Protein AF-A0A960JE66-F1 (afdb_monomer_lite)

Structure (mmCIF, N/CA/C/O backbone):
data_AF-A0A960JE66-F1
#
_entry.id   AF-A0A960JE66-F1
#
loop_
_atom_site.group_PDB
_atom_site.id
_atom_site.type_symbol
_atom_site.label_atom_id
_atom_site.label_alt_id
_atom_site.label_comp_id
_atom_site.label_asym_id
_atom_site.label_entity_id
_atom_site.label_seq_id
_atom_site.pdbx_PDB_ins_code
_atom_site.Cartn_x
_atom_site.Cartn_y
_atom_site.Cartn_z
_atom_site.occupancy
_atom_site.B_iso_or_equiv
_atom_site.auth_seq_id
_atom_site.auth_comp_id
_atom_site.auth_asym_id
_atom_site.auth_atom_id
_atom_site.pdbx_PDB_model_num
ATOM 1 N N . MET A 1 1 ? -16.164 -3.203 8.127 1.00 55.34 1 MET A N 1
ATOM 2 C CA . MET A 1 1 ? -16.364 -4.508 7.451 1.00 55.34 1 MET A CA 1
ATOM 3 C C . MET A 1 1 ? -15.155 -5.395 7.710 1.00 55.34 1 MET A C 1
ATOM 5 O O . MET A 1 1 ? -14.050 -4.872 7.776 1.00 55.34 1 MET A O 1
ATOM 9 N N . ALA A 1 2 ? -15.342 -6.704 7.894 1.00 68.06 2 ALA A N 1
ATOM 10 C CA . ALA A 1 2 ? -14.222 -7.636 8.041 1.00 68.06 2 ALA A CA 1
ATOM 11 C C . ALA A 1 2 ? -13.553 -7.910 6.682 1.00 68.06 2 ALA A C 1
ATOM 13 O O . ALA A 1 2 ? -14.221 -7.925 5.649 1.00 68.06 2 ALA A O 1
ATOM 14 N N . LEU A 1 3 ? -12.238 -8.148 6.681 1.00 77.25 3 LEU A N 1
ATOM 15 C CA . LEU A 1 3 ? -11.495 -8.524 5.477 1.00 77.25 3 LEU A CA 1
ATOM 16 C C . LEU A 1 3 ? -11.947 -9.907 4.984 1.00 77.25 3 LEU A C 1
ATOM 18 O O . LEU A 1 3 ? -11.602 -10.922 5.583 1.00 77.25 3 LEU A O 1
ATOM 22 N N . GLN A 1 4 ? -12.692 -9.942 3.878 1.00 81.12 4 GLN A N 1
ATOM 23 C CA . GLN A 1 4 ? -13.188 -11.183 3.260 1.00 81.12 4 GLN A CA 1
ATOM 24 C C . GLN A 1 4 ? -12.099 -11.916 2.465 1.00 81.12 4 GLN A C 1
ATOM 26 O O . GLN A 1 4 ? -12.097 -13.142 2.358 1.00 81.12 4 GLN A O 1
ATOM 31 N N . SER A 1 5 ? -11.135 -11.171 1.916 1.00 82.12 5 SER A N 1
ATOM 32 C CA . SER A 1 5 ? -10.114 -11.747 1.045 1.00 82.12 5 SER A CA 1
ATOM 33 C C . SER A 1 5 ? -9.184 -12.703 1.816 1.00 82.12 5 SER A C 1
ATOM 35 O O . SER A 1 5 ? -8.568 -12.281 2.807 1.00 82.12 5 SER A O 1
ATOM 37 N N . PRO A 1 6 ? -8.991 -13.961 1.360 1.00 86.00 6 PRO A N 1
ATOM 38 C CA . PRO A 1 6 ? -8.126 -14.933 2.032 1.00 86.00 6 PRO A CA 1
ATOM 39 C C . PRO A 1 6 ? -6.687 -14.449 2.238 1.00 86.00 6 PRO A C 1
ATOM 41 O O . PRO A 1 6 ? -6.065 -14.785 3.248 1.00 86.00 6 PRO A O 1
ATOM 44 N N . ARG A 1 7 ? -6.187 -13.623 1.310 1.00 84.31 7 ARG A N 1
ATOM 45 C CA . ARG A 1 7 ? -4.861 -12.996 1.375 1.00 84.31 7 ARG A CA 1
ATOM 46 C C . ARG A 1 7 ? -4.730 -11.950 2.485 1.00 84.31 7 ARG A C 1
ATOM 48 O O . ARG A 1 7 ? -3.639 -11.780 3.016 1.00 84.31 7 ARG A O 1
ATOM 55 N N . PHE A 1 8 ? -5.820 -11.292 2.881 1.00 88.56 8 PHE A N 1
ATOM 56 C CA . PHE A 1 8 ? -5.793 -10.202 3.861 1.00 88.56 8 PHE A CA 1
ATOM 57 C C . PHE A 1 8 ? -6.199 -10.639 5.268 1.00 88.56 8 PHE A C 1
ATOM 59 O O . PHE A 1 8 ? -5.616 -10.174 6.245 1.00 88.56 8 PHE A O 1
ATOM 66 N N . ARG A 1 9 ? -7.137 -11.588 5.388 1.00 87.00 9 ARG A N 1
ATOM 67 C CA . ARG A 1 9 ? -7.677 -12.044 6.682 1.00 87.00 9 ARG A CA 1
ATOM 68 C C . ARG A 1 9 ? -6.657 -12.705 7.616 1.00 87.00 9 ARG A C 1
ATOM 70 O O . ARG A 1 9 ? -6.921 -12.834 8.802 1.00 87.00 9 ARG A O 1
ATOM 77 N N . LYS A 1 10 ? -5.513 -13.161 7.094 1.00 85.56 10 LYS A N 1
ATOM 78 C CA . LYS A 1 10 ? -4.435 -13.781 7.888 1.00 85.56 10 LYS A CA 1
ATOM 79 C C . LYS A 1 10 ? -3.376 -12.777 8.361 1.00 85.56 10 LYS A C 1
ATOM 81 O O . LYS A 1 10 ? -2.436 -13.168 9.044 1.00 85.56 10 LYS A O 1
ATOM 86 N N . ASN A 1 11 ? -3.488 -11.501 7.987 1.00 87.62 11 ASN A N 1
ATOM 87 C CA . ASN A 1 11 ? -2.493 -10.487 8.312 1.00 87.62 11 ASN A CA 1
ATOM 88 C C . ASN A 1 11 ? -3.021 -9.525 9.385 1.00 87.62 11 ASN A C 1
ATOM 90 O O . ASN A 1 11 ? -3.919 -8.725 9.124 1.00 87.62 11 ASN A O 1
ATOM 94 N N . SER A 1 12 ? -2.427 -9.568 10.579 1.00 87.31 12 SER A N 1
ATOM 95 C CA . SER A 1 12 ? -2.833 -8.738 11.720 1.00 87.31 12 SER A CA 1
ATOM 96 C C . SER A 1 12 ? -2.800 -7.239 11.415 1.00 87.31 12 SER A C 1
ATOM 98 O O . SER A 1 12 ? -3.743 -6.535 11.760 1.00 87.31 12 SER A O 1
ATOM 100 N N . ARG A 1 13 ? -1.783 -6.747 10.694 1.00 88.00 13 ARG A N 1
ATOM 101 C CA . ARG A 1 13 ? -1.668 -5.325 10.322 1.00 88.00 13 ARG A CA 1
ATOM 102 C C . ARG A 1 13 ? -2.784 -4.876 9.383 1.00 88.00 13 ARG A C 1
ATOM 104 O O . ARG A 1 13 ? -3.275 -3.764 9.528 1.00 88.00 13 ARG A O 1
ATOM 111 N N . LEU A 1 14 ? -3.211 -5.733 8.455 1.00 87.00 14 LEU A N 1
ATOM 112 C CA . LEU A 1 14 ? -4.340 -5.426 7.569 1.00 87.00 14 LEU A CA 1
ATOM 113 C C . LEU A 1 14 ? -5.670 -5.450 8.329 1.00 87.00 14 LEU A C 1
ATOM 115 O O . LEU A 1 14 ? -6.515 -4.589 8.100 1.00 87.00 14 LEU A O 1
ATOM 119 N N . ILE A 1 15 ? -5.845 -6.384 9.270 1.00 88.69 15 ILE A N 1
ATOM 120 C CA . ILE A 1 15 ? -7.025 -6.404 10.148 1.00 88.69 15 ILE A CA 1
ATOM 121 C C . ILE A 1 15 ? -7.091 -5.113 10.965 1.00 88.69 15 ILE A C 1
ATOM 123 O O . ILE A 1 15 ? -8.144 -4.483 11.027 1.00 88.69 15 ILE A O 1
ATOM 127 N N . GLU A 1 16 ? -5.981 -4.683 11.562 1.00 86.62 16 GLU A N 1
ATOM 128 C CA . GLU A 1 16 ? -5.924 -3.403 12.269 1.00 86.62 16 GLU A CA 1
ATOM 129 C C . GLU A 1 16 ? -6.219 -2.219 11.345 1.00 86.62 16 GLU A C 1
ATOM 131 O O . GLU A 1 16 ? -6.931 -1.297 11.745 1.00 86.62 16 GLU A O 1
ATOM 136 N N . ALA A 1 17 ? -5.733 -2.262 10.102 1.00 86.88 17 ALA A N 1
ATOM 137 C CA . A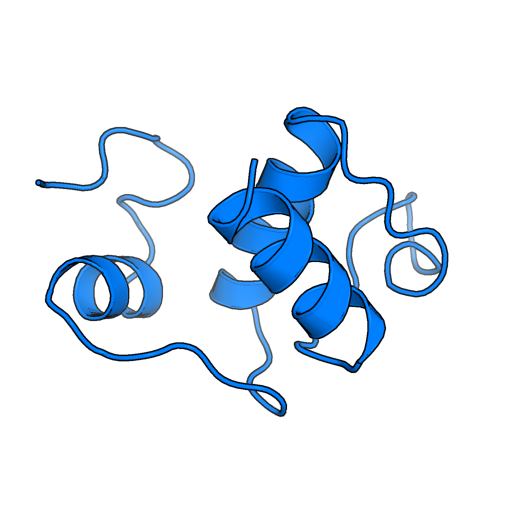LA A 1 17 ? -6.010 -1.215 9.133 1.00 86.88 17 ALA A CA 1
ATOM 138 C C . ALA A 1 17 ? -7.496 -1.122 8.774 1.00 86.88 17 ALA A C 1
ATOM 140 O O . ALA A 1 17 ? -8.057 -0.030 8.744 1.00 86.88 17 ALA A O 1
ATOM 141 N N . SER A 1 18 ? -8.174 -2.266 8.642 1.00 84.31 18 SER A N 1
ATOM 142 C CA . SER A 1 18 ? -9.628 -2.313 8.437 1.00 84.31 18 SER A CA 1
ATOM 143 C C . SER A 1 18 ? -10.442 -1.765 9.619 1.00 84.31 18 SER A C 1
ATOM 145 O O . SER A 1 18 ? -11.606 -1.411 9.452 1.00 84.31 18 SER A O 1
ATOM 147 N N . LYS A 1 19 ? -9.834 -1.682 10.812 1.00 86.12 19 LYS A N 1
ATOM 148 C CA . LYS A 1 19 ? -10.430 -1.109 12.029 1.00 86.12 19 LYS A CA 1
ATOM 149 C C . LYS A 1 19 ? -10.107 0.380 12.218 1.00 86.12 19 LYS A C 1
ATOM 151 O O . LYS A 1 19 ? -10.493 0.942 13.235 1.00 86.12 19 LYS A O 1
ATOM 156 N N . GLY A 1 20 ? -9.399 1.007 11.274 1.00 79.75 20 GLY A N 1
ATOM 157 C CA . GLY A 1 20 ? -9.091 2.440 11.299 1.00 79.75 20 GLY A CA 1
ATOM 158 C C . GLY A 1 20 ? -7.624 2.798 11.550 1.00 79.75 20 GLY A C 1
ATOM 159 O O . GLY A 1 20 ? -7.305 3.982 11.607 1.00 79.75 20 GLY A O 1
ATOM 160 N N . LYS A 1 21 ? -6.697 1.829 11.672 1.00 84.06 21 LYS A N 1
ATOM 161 C CA . LYS A 1 21 ? -5.260 2.164 11.684 1.00 84.06 21 LYS A CA 1
ATOM 162 C C . LYS A 1 21 ? -4.762 2.480 10.271 1.00 84.06 21 LYS A C 1
ATOM 164 O O . LYS A 1 21 ? -4.709 1.617 9.405 1.00 84.06 21 LYS A O 1
ATOM 169 N N . THR A 1 22 ? -4.303 3.700 10.038 1.00 82.06 22 THR A N 1
ATOM 170 C CA . THR A 1 22 ? -3.817 4.088 8.709 1.00 82.06 22 THR A CA 1
ATOM 171 C C . THR A 1 22 ? -2.469 3.442 8.384 1.00 82.06 22 THR A C 1
ATOM 173 O O . THR A 1 22 ? -1.491 3.600 9.122 1.00 82.06 22 THR A O 1
ATOM 176 N N . LEU A 1 23 ? -2.398 2.756 7.241 1.00 84.50 23 LEU A N 1
ATOM 177 C CA . LEU A 1 23 ? -1.129 2.410 6.604 1.00 84.50 23 LEU A CA 1
ATOM 178 C C . LEU A 1 23 ? -0.591 3.638 5.880 1.00 84.50 23 LEU A C 1
ATOM 180 O O . LEU A 1 23 ? -1.329 4.336 5.194 1.00 84.50 23 LEU A O 1
ATOM 184 N N . ARG A 1 24 ? 0.694 3.922 6.070 1.00 85.75 24 ARG A N 1
ATOM 185 C CA . ARG A 1 24 ? 1.320 5.163 5.615 1.00 85.75 24 ARG A CA 1
ATOM 186 C C . ARG A 1 24 ? 2.654 4.894 4.940 1.00 85.75 24 ARG A C 1
ATOM 188 O O . ARG A 1 24 ? 3.284 3.864 5.186 1.00 85.75 24 ARG A O 1
ATOM 195 N N . LYS A 1 25 ? 3.082 5.861 4.124 1.00 87.94 25 LYS A N 1
ATOM 196 C CA . LYS A 1 25 ? 4.406 5.884 3.493 1.00 87.94 25 LYS A CA 1
ATOM 197 C C . LYS A 1 25 ? 5.497 5.596 4.529 1.00 87.94 25 LYS A C 1
ATOM 199 O O . LYS A 1 25 ? 5.443 6.110 5.646 1.00 87.94 25 LYS A O 1
ATOM 204 N N . GLY A 1 26 ? 6.461 4.763 4.148 1.00 89.50 26 GLY A N 1
ATOM 205 C CA . GLY A 1 26 ? 7.523 4.267 5.026 1.00 89.50 26 GLY A CA 1
ATOM 206 C C . GLY A 1 26 ? 7.187 2.961 5.754 1.00 89.50 26 GLY A C 1
ATOM 207 O O . GLY A 1 26 ? 8.081 2.359 6.340 1.00 89.50 26 GLY A O 1
ATOM 208 N N . ALA A 1 27 ? 5.939 2.480 5.701 1.00 91.06 27 ALA A N 1
ATOM 209 C CA . ALA A 1 27 ? 5.624 1.118 6.124 1.00 91.06 27 ALA A CA 1
ATOM 210 C C . ALA A 1 27 ? 6.280 0.094 5.184 1.00 91.06 27 ALA A C 1
ATOM 212 O O . ALA A 1 27 ? 6.390 0.323 3.981 1.00 91.06 27 ALA A O 1
ATOM 213 N N . SER A 1 28 ? 6.675 -1.059 5.714 1.00 92.56 28 SER A N 1
ATOM 214 C CA . SER A 1 28 ? 7.233 -2.148 4.914 1.00 92.56 28 SER A CA 1
ATOM 215 C C . SER A 1 28 ? 6.861 -3.516 5.483 1.00 92.56 28 SER A C 1
ATOM 217 O O . SER A 1 28 ? 6.501 -3.665 6.654 1.00 92.56 28 SER A O 1
ATOM 219 N N . GLY A 1 29 ? 6.916 -4.534 4.628 1.00 91.94 2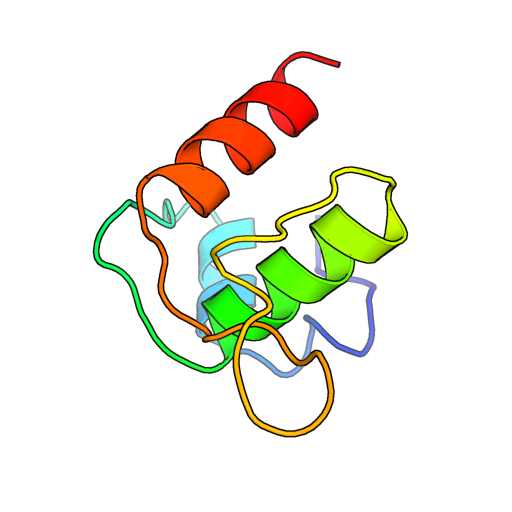9 GLY A N 1
ATOM 220 C CA . GLY A 1 29 ? 6.695 -5.932 4.971 1.00 91.94 29 GLY A CA 1
ATOM 221 C C . GLY A 1 29 ? 5.483 -6.550 4.279 1.00 91.94 29 GLY A C 1
ATOM 222 O O . GLY A 1 29 ? 4.878 -5.993 3.362 1.00 91.94 29 GLY A O 1
ATOM 223 N N . ARG A 1 30 ? 5.097 -7.745 4.745 1.00 92.44 30 ARG A N 1
ATOM 224 C CA . ARG A 1 30 ? 4.113 -8.597 4.054 1.00 92.44 30 ARG A CA 1
ATOM 225 C C . ARG A 1 30 ? 2.755 -7.928 3.829 1.00 92.44 30 ARG A C 1
ATOM 227 O O . ARG A 1 30 ? 2.107 -8.213 2.835 1.00 92.44 30 ARG A O 1
ATOM 234 N N . HIS A 1 31 ? 2.309 -7.063 4.737 1.00 92.12 31 HIS A N 1
ATOM 235 C CA . HIS A 1 31 ? 1.025 -6.368 4.603 1.00 92.12 31 HIS A CA 1
ATOM 236 C C . HIS A 1 31 ? 1.024 -5.374 3.435 1.00 92.12 31 HIS A C 1
ATOM 238 O O . HIS A 1 31 ? 0.054 -5.337 2.686 1.00 92.12 31 HIS A O 1
ATOM 244 N N . VAL A 1 32 ? 2.123 -4.637 3.241 1.00 93.88 32 VAL A N 1
ATOM 245 C CA . VAL A 1 32 ? 2.286 -3.730 2.099 1.00 93.88 32 VAL A CA 1
ATOM 246 C C . VAL A 1 32 ? 2.353 -4.528 0.804 1.00 93.88 32 VAL A C 1
ATOM 248 O O . VAL A 1 32 ? 1.598 -4.243 -0.114 1.00 93.88 32 VAL A O 1
ATOM 251 N N . HIS A 1 33 ? 3.156 -5.594 0.771 1.00 93.25 33 HIS A N 1
ATOM 252 C CA . HIS A 1 33 ? 3.263 -6.479 -0.393 1.00 93.25 33 HIS A CA 1
ATOM 253 C C . HIS A 1 33 ? 1.895 -7.006 -0.863 1.00 93.25 33 HIS A C 1
ATOM 255 O O . HIS A 1 33 ? 1.599 -7.035 -2.053 1.00 93.25 33 HIS A O 1
ATOM 261 N N . LEU A 1 34 ? 1.029 -7.393 0.077 1.00 92.88 34 LEU A N 1
ATOM 262 C CA . LEU A 1 34 ? -0.315 -7.877 -0.237 1.00 92.88 34 LEU A CA 1
ATOM 263 C C . LEU A 1 34 ? -1.224 -6.776 -0.806 1.00 92.88 34 LEU A C 1
ATOM 265 O O . LEU A 1 34 ? -2.023 -7.062 -1.695 1.00 92.88 34 LEU A O 1
ATOM 269 N N . ILE A 1 35 ? -1.114 -5.540 -0.308 1.00 92.25 35 ILE A N 1
ATOM 270 C CA . ILE A 1 35 ? -1.854 -4.389 -0.853 1.00 92.25 35 ILE A CA 1
ATOM 271 C C . ILE A 1 35 ? -1.376 -4.078 -2.263 1.00 92.25 35 ILE A C 1
ATOM 273 O O . ILE A 1 35 ? -2.191 -3.927 -3.162 1.00 92.25 35 ILE A O 1
ATOM 277 N N . GLN A 1 36 ? -0.064 -4.035 -2.459 1.00 93.62 36 GLN A N 1
ATOM 278 C CA . GLN A 1 36 ? 0.550 -3.810 -3.758 1.00 93.62 36 GLN A CA 1
ATOM 279 C C . GLN A 1 36 ? 0.090 -4.852 -4.788 1.00 93.62 36 GLN A C 1
ATOM 281 O O . GLN A 1 36 ? -0.316 -4.477 -5.881 1.00 93.62 36 GLN A O 1
ATOM 286 N N . MET A 1 37 ? 0.063 -6.143 -4.424 1.00 92.38 37 MET A N 1
ATOM 287 C CA . MET A 1 37 ? -0.511 -7.194 -5.277 1.00 92.38 37 MET A CA 1
ATOM 288 C C . MET A 1 37 ? -1.969 -6.909 -5.642 1.00 92.38 37 MET A C 1
ATOM 290 O O . MET A 1 37 ? -2.351 -7.048 -6.794 1.00 92.38 37 MET A O 1
ATOM 294 N N . ALA A 1 38 ? -2.788 -6.501 -4.673 1.00 92.50 38 ALA A N 1
ATOM 295 C CA . ALA A 1 38 ? -4.193 -6.234 -4.943 1.00 92.50 38 ALA A CA 1
ATOM 296 C C . ALA A 1 38 ? -4.416 -4.999 -5.817 1.00 92.50 38 ALA A C 1
ATOM 298 O O . ALA A 1 38 ? -5.294 -5.039 -6.665 1.00 92.50 38 ALA A O 1
ATOM 299 N N . LEU A 1 39 ? -3.624 -3.939 -5.651 1.00 92.88 39 LEU A N 1
ATOM 300 C CA . LEU A 1 39 ? -3.668 -2.772 -6.536 1.00 92.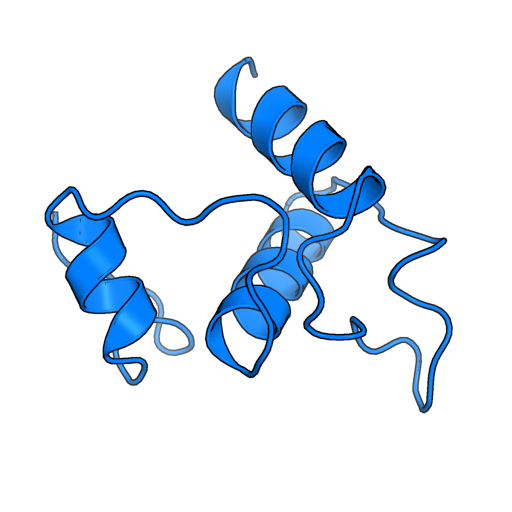88 39 LEU A CA 1
ATOM 301 C C . LEU A 1 39 ? -3.312 -3.162 -7.973 1.00 92.88 39 LEU A C 1
ATOM 303 O O . LEU A 1 39 ? -4.011 -2.772 -8.900 1.00 92.88 39 LEU A O 1
ATOM 307 N N . ILE A 1 40 ? -2.285 -3.994 -8.154 1.00 92.50 40 ILE A N 1
ATOM 308 C CA . ILE A 1 40 ? -1.906 -4.503 -9.477 1.00 92.50 40 ILE A CA 1
ATOM 309 C C . ILE A 1 40 ? -3.036 -5.344 -10.083 1.00 92.50 40 ILE A C 1
ATOM 311 O O . ILE A 1 40 ? -3.396 -5.116 -11.234 1.00 92.50 40 ILE A O 1
ATOM 315 N N . ASP A 1 41 ? -3.636 -6.258 -9.311 1.00 90.75 41 ASP A N 1
ATOM 316 C CA . ASP A 1 41 ? -4.770 -7.078 -9.768 1.00 90.75 41 ASP A CA 1
ATOM 317 C C . ASP A 1 41 ? -5.994 -6.231 -10.156 1.00 90.75 41 ASP A C 1
ATOM 319 O O . ASP A 1 41 ? -6.777 -6.630 -11.014 1.00 90.75 41 ASP A O 1
ATOM 323 N N . LEU A 1 42 ? -6.170 -5.076 -9.508 1.00 91.75 42 LEU A N 1
ATOM 324 C CA . LEU A 1 42 ? -7.238 -4.115 -9.790 1.00 91.75 42 LEU A CA 1
ATOM 325 C C . LEU A 1 42 ? -6.919 -3.190 -10.976 1.00 91.75 42 LEU A C 1
ATOM 327 O O . LEU A 1 42 ? -7.753 -2.366 -11.329 1.00 91.75 42 LEU A O 1
ATOM 331 N N . GLY A 1 43 ? -5.747 -3.328 -11.603 1.00 92.75 43 GLY A N 1
ATOM 332 C CA . GLY A 1 43 ? -5.367 -2.544 -12.778 1.00 92.75 43 GLY A CA 1
ATOM 333 C C . GLY A 1 43 ? -4.557 -1.283 -12.479 1.00 92.75 43 GLY A C 1
ATOM 334 O O . GLY A 1 43 ? -4.390 -0.459 -13.372 1.00 92.75 43 GLY A O 1
ATOM 335 N N . TYR A 1 44 ? -4.001 -1.140 -11.272 1.00 93.50 44 TYR A N 1
ATOM 336 C CA . TYR A 1 44 ? -3.073 -0.061 -10.918 1.00 93.50 44 TYR A CA 1
ATOM 337 C C . TYR A 1 44 ? -1.622 -0.567 -11.013 1.00 93.50 44 TYR A C 1
ATOM 339 O O . TYR A 1 44 ? -1.059 -1.036 -10.016 1.00 93.50 44 TYR A O 1
ATOM 347 N N . PRO A 1 45 ? -0.981 -0.508 -12.198 1.00 90.19 45 PRO A N 1
ATOM 348 C CA . PRO A 1 45 ? 0.366 -1.030 -12.387 1.00 90.19 45 PRO A CA 1
ATOM 349 C C . PRO A 1 45 ? 1.386 -0.233 -11.572 1.00 90.19 45 PRO A C 1
ATOM 351 O O . PRO A 1 45 ? 1.333 0.994 -11.497 1.00 90.19 45 PRO A O 1
ATOM 354 N N . MET A 1 46 ? 2.358 -0.941 -11.005 1.00 89.56 46 MET A N 1
ATOM 355 C CA . MET A 1 46 ? 3.426 -0.357 -10.195 1.00 89.56 46 MET A CA 1
ATOM 356 C C . MET A 1 46 ? 4.807 -0.843 -10.661 1.00 89.56 46 MET A C 1
ATOM 358 O O . MET A 1 46 ? 5.451 -1.643 -9.981 1.00 89.56 46 MET A O 1
ATOM 362 N N . PRO A 1 47 ? 5.266 -0.437 -11.853 1.00 87.12 47 PRO A N 1
ATOM 363 C CA . PRO A 1 47 ? 6.495 -0.964 -12.438 1.00 87.12 47 PRO A CA 1
ATOM 364 C C . PRO A 1 47 ? 7.755 -0.681 -11.605 1.00 87.12 47 PRO A C 1
ATOM 366 O O . PRO A 1 47 ? 8.718 -1.433 -11.717 1.00 87.12 47 PRO A O 1
ATOM 369 N N . LYS A 1 48 ? 7.786 0.364 -10.761 1.00 85.88 48 LYS A N 1
ATOM 370 C CA . LYS A 1 48 ? 8.974 0.672 -9.939 1.00 85.88 48 LYS A CA 1
ATOM 371 C C . LYS A 1 48 ? 9.052 -0.198 -8.685 1.00 85.88 48 LYS A C 1
ATOM 373 O O . LYS A 1 48 ? 10.138 -0.626 -8.308 1.00 85.88 48 LYS A O 1
ATOM 378 N N . SER A 1 49 ? 7.913 -0.480 -8.062 1.00 84.88 49 SER A N 1
ATOM 379 C CA . SER A 1 49 ? 7.777 -1.369 -6.907 1.00 84.88 49 SER A CA 1
ATOM 380 C C . SER A 1 49 ? 7.705 -2.845 -7.306 1.00 84.88 49 SER A C 1
ATOM 382 O O . SER A 1 49 ? 7.811 -3.719 -6.448 1.00 84.88 49 SER A O 1
ATOM 384 N N . VAL A 1 50 ? 7.561 -3.140 -8.601 1.00 78.88 50 VAL A N 1
ATOM 385 C CA . VAL A 1 50 ? 7.598 -4.483 -9.196 1.00 78.88 50 VAL A CA 1
ATOM 386 C C . VAL A 1 50 ? 8.868 -4.620 -10.041 1.00 78.88 50 VAL A C 1
ATOM 388 O O . VAL A 1 50 ? 8.829 -4.689 -11.264 1.00 78.88 50 VAL A O 1
ATOM 391 N N . GLY A 1 51 ? 10.024 -4.631 -9.376 1.00 63.06 51 GLY A N 1
ATOM 392 C CA . GLY A 1 51 ? 11.339 -4.730 -10.033 1.00 63.06 51 GLY A CA 1
ATOM 393 C C . GLY A 1 51 ? 12.219 -5.885 -9.546 1.00 63.06 51 GLY A C 1
ATOM 394 O O . GLY A 1 51 ? 13.338 -6.048 -10.023 1.00 63.06 51 GLY A O 1
ATOM 395 N N . GLY A 1 52 ? 11.746 -6.669 -8.572 1.00 65.62 52 GLY A N 1
ATOM 396 C CA . GLY A 1 52 ? 12.526 -7.722 -7.920 1.00 65.62 52 GLY A CA 1
ATOM 397 C C . GLY A 1 52 ? 12.359 -9.120 -8.527 1.00 65.62 52 GLY A C 1
ATOM 398 O O . GLY A 1 52 ? 11.813 -9.316 -9.613 1.00 65.62 52 GLY A O 1
ATOM 399 N N . ILE A 1 53 ? 12.803 -10.128 -7.771 1.00 56.56 53 ILE A N 1
ATOM 400 C CA . ILE A 1 53 ? 12.685 -11.552 -8.116 1.00 56.56 53 ILE A CA 1
ATOM 401 C C . ILE A 1 53 ? 11.217 -11.888 -8.453 1.00 56.56 53 ILE A C 1
ATOM 403 O O . ILE A 1 53 ? 10.340 -11.778 -7.596 1.00 56.56 53 ILE A O 1
ATOM 407 N N . ARG A 1 54 ? 10.971 -12.349 -9.690 1.00 69.81 54 ARG A N 1
ATOM 408 C CA . ARG A 1 54 ? 9.680 -12.864 -10.208 1.00 69.81 54 ARG A CA 1
ATOM 409 C C . ARG A 1 54 ? 8.542 -11.844 -10.386 1.00 69.81 54 ARG A C 1
ATOM 411 O O . ARG A 1 54 ? 7.389 -12.233 -10.231 1.00 69.81 54 ARG A O 1
ATOM 418 N N . TYR A 1 55 ? 8.823 -10.577 -10.712 1.00 74.88 55 TYR A N 1
ATOM 419 C CA . TYR A 1 55 ? 7.763 -9.559 -10.903 1.00 74.88 55 TYR A CA 1
ATOM 420 C C . TYR A 1 55 ? 6.839 -9.444 -9.681 1.00 74.88 55 TYR A C 1
ATOM 422 O O . TYR A 1 55 ? 5.628 -9.258 -9.774 1.00 74.88 55 TYR A O 1
ATOM 430 N N . SER A 1 56 ? 7.439 -9.603 -8.506 1.00 85.12 56 SER A N 1
ATOM 431 C CA . SER A 1 56 ? 6.760 -9.581 -7.223 1.00 85.12 56 SER A CA 1
ATOM 432 C C . SER A 1 56 ? 6.924 -8.195 -6.590 1.00 85.12 56 SER A C 1
ATOM 434 O O . SER A 1 56 ? 8.035 -7.657 -6.646 1.00 85.12 56 SER A O 1
ATOM 436 N N . PRO A 1 57 ? 5.878 -7.610 -5.978 1.00 90.88 57 PRO A N 1
ATOM 437 C CA . PRO A 1 57 ? 6.006 -6.328 -5.297 1.00 90.88 57 PRO A CA 1
ATOM 438 C C . PRO A 1 57 ? 7.035 -6.349 -4.163 1.00 90.88 57 PRO A C 1
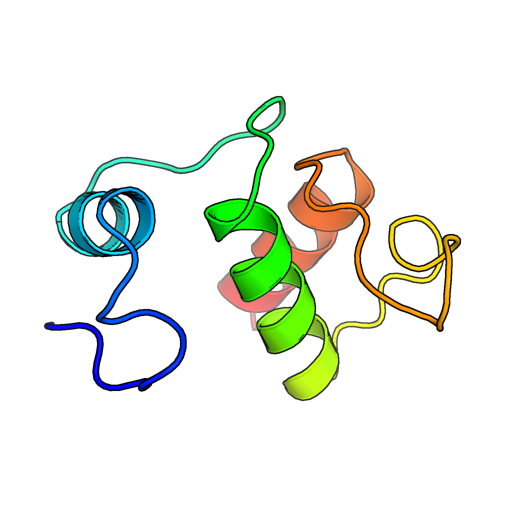ATOM 440 O O . PRO A 1 57 ? 7.098 -7.308 -3.388 1.00 90.88 57 PRO A O 1
ATOM 443 N N . ASP A 1 58 ? 7.788 -5.262 -4.034 1.00 90.50 58 ASP A N 1
ATOM 444 C CA . ASP A 1 58 ? 8.872 -5.065 -3.064 1.00 90.50 58 ASP A CA 1
ATOM 445 C C . ASP A 1 58 ? 8.428 -5.067 -1.587 1.00 90.50 58 ASP A C 1
ATOM 447 O O . ASP A 1 58 ? 9.255 -5.198 -0.681 1.00 90.50 58 ASP A O 1
ATOM 451 N N . GLY A 1 59 ? 7.128 -4.931 -1.316 1.00 92.38 59 GLY A N 1
ATOM 452 C CA . GLY A 1 59 ? 6.589 -4.842 0.034 1.00 92.38 59 GLY A CA 1
ATOM 453 C C . GLY A 1 59 ? 6.974 -3.564 0.771 1.00 92.38 59 GLY A C 1
ATOM 454 O O . GLY A 1 59 ? 6.915 -3.547 2.000 1.00 92.38 59 GLY A O 1
ATOM 455 N N . SER A 1 60 ? 7.361 -2.509 0.058 1.00 93.75 60 SER A N 1
ATOM 456 C CA . SER A 1 60 ? 7.768 -1.223 0.619 1.00 93.75 60 SER A CA 1
ATOM 457 C C . SER A 1 60 ? 6.790 -0.129 0.218 1.00 93.75 60 SER A C 1
ATOM 459 O O . SER A 1 60 ? 6.541 0.113 -0.958 1.00 93.75 60 SER A O 1
ATOM 461 N N . TYR A 1 61 ? 6.229 0.573 1.204 1.00 93.12 61 TYR A N 1
ATOM 462 C CA . TYR A 1 61 ? 5.254 1.632 0.964 1.00 93.12 61 TYR A CA 1
ATOM 463 C C . TYR A 1 61 ? 6.005 2.914 0.593 1.00 93.12 61 TYR A C 1
ATOM 465 O O . TYR A 1 61 ? 6.175 3.828 1.408 1.00 93.12 61 TYR A O 1
ATOM 473 N N . GLY A 1 62 ? 6.493 2.943 -0.645 1.00 93.19 62 GLY A N 1
ATOM 474 C CA . GLY A 1 62 ? 7.193 4.067 -1.253 1.00 93.19 62 GLY A CA 1
ATOM 475 C C . GLY A 1 62 ? 6.253 5.104 -1.869 1.00 93.19 62 GLY A C 1
ATOM 476 O O . GLY A 1 62 ? 5.046 5.123 -1.617 1.00 93.19 62 GLY A O 1
ATOM 477 N N . GLU A 1 63 ? 6.824 5.985 -2.691 1.00 93.94 63 GLU A N 1
ATOM 478 C CA . GLU A 1 63 ? 6.057 7.036 -3.372 1.00 93.94 63 GLU A CA 1
ATOM 479 C C . GLU A 1 63 ? 5.088 6.464 -4.415 1.00 93.94 63 GLU A C 1
ATOM 481 O O . GLU A 1 63 ? 3.939 6.888 -4.461 1.00 93.94 63 GLU A O 1
ATOM 486 N N . GLU A 1 64 ? 5.500 5.455 -5.190 1.00 93.75 64 GLU A N 1
ATOM 487 C CA . GLU A 1 64 ? 4.631 4.835 -6.202 1.00 93.75 64 GLU A CA 1
ATOM 488 C C . GLU A 1 64 ? 3.418 4.149 -5.557 1.00 93.75 64 GLU A C 1
ATOM 490 O O . GLU A 1 64 ? 2.282 4.384 -5.961 1.00 93.75 64 GLU A O 1
ATOM 495 N N . THR A 1 65 ? 3.634 3.383 -4.482 1.00 94.19 65 THR A N 1
ATOM 496 C CA . THR A 1 65 ? 2.533 2.763 -3.729 1.00 94.19 65 THR A CA 1
ATOM 497 C C . THR A 1 65 ? 1.582 3.813 -3.158 1.00 94.19 65 THR A C 1
ATOM 499 O O . THR A 1 65 ? 0.371 3.625 -3.194 1.00 94.19 65 THR A O 1
ATOM 502 N N . LYS A 1 66 ? 2.099 4.946 -2.664 1.00 94.56 66 LYS A N 1
ATOM 503 C CA . LYS A 1 66 ? 1.256 6.056 -2.200 1.00 94.56 66 LYS A CA 1
ATOM 504 C C . LYS A 1 66 ? 0.388 6.609 -3.325 1.00 94.56 66 LYS A C 1
ATOM 506 O O . LYS A 1 66 ? -0.807 6.770 -3.112 1.00 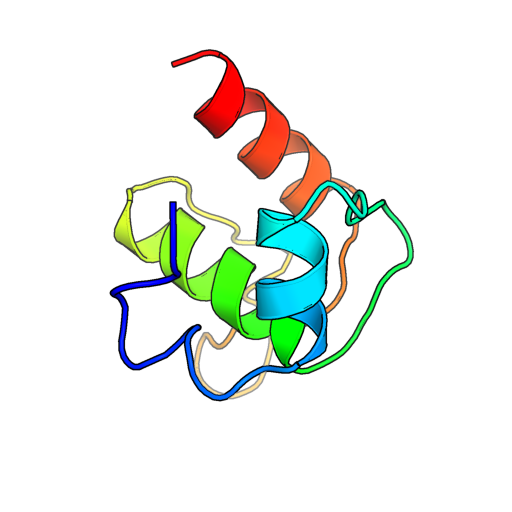94.56 66 LYS A O 1
ATOM 511 N N . GLN A 1 67 ? 0.977 6.886 -4.485 1.00 94.00 67 GLN A N 1
ATOM 512 C CA . GLN A 1 67 ? 0.250 7.417 -5.636 1.00 94.00 67 GLN A CA 1
ATOM 513 C C . GLN A 1 67 ? -0.862 6.464 -6.076 1.00 94.00 67 GLN A C 1
ATOM 515 O O . GLN A 1 67 ? -1.998 6.901 -6.204 1.00 94.00 67 GLN A O 1
ATOM 520 N N . LYS A 1 68 ? -0.576 5.161 -6.192 1.00 94.56 68 LYS A N 1
ATOM 521 C CA . LYS A 1 68 ? -1.589 4.168 -6.582 1.00 94.56 68 LYS A CA 1
ATOM 522 C C . LYS A 1 68 ? -2.681 3.949 -5.544 1.00 94.56 68 LYS A C 1
ATOM 524 O O . LYS A 1 68 ? -3.827 3.731 -5.914 1.00 94.56 68 LYS A O 1
ATOM 529 N N . VAL A 1 69 ? -2.361 4.050 -4.254 1.00 93.00 69 VAL A N 1
ATOM 530 C CA . VAL A 1 69 ? -3.391 4.029 -3.206 1.00 93.00 69 VAL A CA 1
ATOM 531 C C . VAL A 1 69 ? -4.298 5.253 -3.297 1.00 93.00 69 VAL A C 1
ATOM 533 O O . VAL A 1 69 ? -5.501 5.100 -3.131 1.00 93.00 69 VAL A O 1
ATOM 536 N N . ILE A 1 70 ? -3.744 6.442 -3.554 1.00 93.12 70 ILE A N 1
ATOM 537 C CA . ILE A 1 70 ? -4.550 7.658 -3.733 1.00 93.12 70 ILE A CA 1
ATOM 538 C C . ILE A 1 70 ? -5.447 7.512 -4.961 1.00 93.12 70 ILE A C 1
ATOM 540 O O . ILE A 1 70 ? -6.640 7.742 -4.841 1.00 93.12 70 ILE A O 1
ATOM 544 N N . GLU A 1 71 ? -4.892 7.07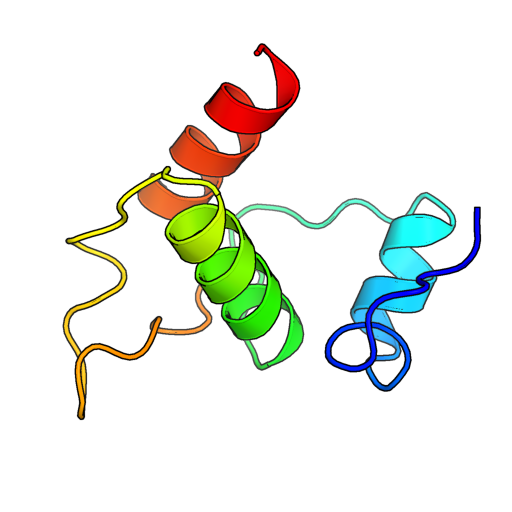3 -6.093 1.00 94.12 71 GLU A N 1
ATOM 545 C CA . GLU A 1 71 ? -5.631 6.840 -7.341 1.00 94.12 71 GLU A CA 1
ATOM 546 C C . GLU A 1 71 ? -6.824 5.901 -7.111 1.00 94.12 71 GLU A C 1
ATOM 548 O O . GLU A 1 71 ? -7.955 6.279 -7.388 1.00 94.12 71 GLU A O 1
ATOM 553 N N . PHE A 1 72 ? -6.595 4.750 -6.467 1.00 94.00 72 PHE A N 1
ATOM 554 C CA . PHE A 1 72 ? -7.648 3.801 -6.088 1.00 94.00 72 PHE A CA 1
ATOM 555 C C . PHE A 1 72 ? -8.694 4.367 -5.112 1.00 94.00 72 PHE A C 1
ATOM 557 O O . PHE A 1 72 ? -9.828 3.907 -5.087 1.00 94.00 72 PHE A O 1
ATOM 564 N N . GLN A 1 73 ? -8.324 5.317 -4.250 1.00 90.25 73 GLN A N 1
ATOM 565 C CA . GLN A 1 73 ? -9.255 5.940 -3.300 1.00 90.25 73 GLN A CA 1
ATOM 566 C C . GLN A 1 73 ? -10.123 7.029 -3.935 1.00 90.25 73 GLN A C 1
ATOM 568 O O . GLN A 1 73 ? -11.118 7.426 -3.328 1.00 90.25 73 GLN A O 1
ATOM 573 N N . THR A 1 74 ? -9.702 7.557 -5.082 1.00 92.31 74 THR A N 1
ATOM 574 C CA . THR A 1 74 ? -10.381 8.646 -5.793 1.00 92.31 74 THR A CA 1
ATOM 575 C C . THR A 1 74 ? -11.194 8.186 -7.000 1.00 92.31 74 THR A C 1
ATOM 577 O O . THR A 1 74 ? -11.979 8.988 -7.500 1.00 92.31 74 THR A O 1
ATOM 580 N N . ASP A 1 75 ? -10.981 6.952 -7.459 1.00 88.94 75 ASP A N 1
ATOM 581 C CA . ASP A 1 75 ? -11.801 6.257 -8.464 1.00 88.94 75 ASP A CA 1
ATOM 582 C C . ASP A 1 75 ? -13.170 5.857 -7.880 1.00 88.94 75 ASP A C 1
ATOM 584 O O . ASP A 1 75 ? -14.194 6.029 -8.581 1.00 88.94 75 ASP A O 1
#

Foldseek 3Di:
DADPDPLQNVDPVSRVVVVPDDDDAADFDSNQQSLQVVLVVVPLDQVPQQDDDPSGGVRHRHPSVVVSVVVVVVD

Sequence (75 aa):
MALQSPRFRKNSRLIEASKGKTLRKGASGRHVHLIQMALIDLGYPMPKSVGGIRYSPDGSYGEETKQKVIEFQTD

Radius of gyration: 11.77 Å; chains: 1; bounding box: 29×24×25 Å

Secondary structure (DSSP, 8-state):
----STTTTT-HHHHHHHTTPPP-TT-BSHHHHHHHHHHHHTT---TTTS-SGGG----B--HHHHHHHHHHHH-

pLDDT: mean 87.1, std 8.48, range [55.34, 94.56]